Protein AF-A0A951Q8H8-F1 (afdb_monomer_lite)

Foldseek 3Di:
DQQQVLVCCQQPHPPQEGEGEQDAPVLVVLVSVVSRPHAAAYEHECPDPRQDPVSVVSVCVSCVPPPPHYDYDHPPD

Sequence (77 aa):
MGGKLAYFMATRTDADANVSYYGVEIDKNLAEATKIQKPLILHLSGNDEFVSPSAQATIQQGLKDKNDCLSIQARDR

Secondary structure (DSSP, 8-state):
-HHHHHHHHHHHS--S-EEEES--S-GGGGGGGGG--S-EEEEEETT-TTS-HHHHHHHHHHHTTSTT-EEEE----

Structure (mmCIF, N/CA/C/O backbone):
data_AF-A0A951Q8H8-F1
#
_entry.id   AF-A0A951Q8H8-F1
#
loop_
_atom_site.group_PDB
_atom_site.id
_atom_site.type_symbol
_atom_site.label_atom_id
_atom_site.label_alt_id
_atom_site.label_comp_id
_atom_site.label_asym_id
_atom_site.label_entity_id
_atom_site.label_seq_id
_atom_site.pdbx_PDB_ins_code
_atom_site.Cartn_x
_atom_site.Cartn_y
_atom_site.Cartn_z
_atom_site.occupancy
_atom_site.B_iso_or_equiv
_atom_site.auth_seq_id
_atom_site.auth_comp_id
_atom_site.auth_asym_id
_atom_site.auth_atom_id
_atom_site.pdbx_PDB_model_num
ATOM 1 N N . MET A 1 1 ? -0.808 1.908 -12.498 1.00 66.31 1 MET A N 1
ATOM 2 C CA . MET A 1 1 ? -1.533 2.901 -11.662 1.00 66.31 1 MET A CA 1
ATOM 3 C C . MET A 1 1 ? -2.355 2.288 -10.522 1.00 66.31 1 MET A C 1
ATOM 5 O O . MET A 1 1 ? -2.392 2.902 -9.465 1.00 66.31 1 MET A O 1
ATOM 9 N N . GLY A 1 2 ? -2.975 1.107 -10.669 1.00 80.56 2 GLY A N 1
ATOM 10 C CA . GLY A 1 2 ? -3.833 0.531 -9.614 1.00 80.56 2 GLY A CA 1
ATOM 11 C C . GLY A 1 2 ? -3.127 0.185 -8.295 1.00 80.56 2 GLY A C 1
ATOM 12 O O . GLY A 1 2 ? -3.655 0.483 -7.229 1.00 80.56 2 GLY A O 1
ATOM 13 N N . GLY A 1 3 ? -1.904 -0.357 -8.339 1.00 84.69 3 GLY A N 1
ATOM 14 C CA . GLY A 1 3 ? -1.217 -0.789 -7.116 1.00 84.69 3 GLY A CA 1
ATOM 15 C C . GLY A 1 3 ? -0.884 0.346 -6.131 1.00 84.69 3 GLY A C 1
ATOM 16 O O . GLY A 1 3 ? -1.028 0.183 -4.920 1.00 84.69 3 GLY A O 1
ATOM 17 N N . LYS A 1 4 ? -0.516 1.530 -6.637 1.00 88.31 4 LYS A N 1
ATOM 18 C CA . LYS A 1 4 ? -0.274 2.722 -5.802 1.00 88.31 4 LYS A CA 1
ATOM 19 C C . LYS A 1 4 ? -1.570 3.269 -5.199 1.00 88.31 4 LYS A C 1
ATOM 21 O O . LYS A 1 4 ? -1.577 3.718 -4.059 1.00 88.31 4 LYS A O 1
ATOM 26 N N . LEU A 1 5 ? -2.674 3.200 -5.946 1.00 90.44 5 LEU A N 1
ATOM 27 C CA . LEU A 1 5 ? -3.981 3.610 -5.439 1.00 90.44 5 LEU A CA 1
ATOM 28 C C . LEU A 1 5 ? -4.432 2.711 -4.284 1.00 90.44 5 LEU A C 1
ATOM 30 O O . LEU A 1 5 ? -4.864 3.234 -3.268 1.00 90.44 5 LEU A O 1
ATOM 34 N N . ALA A 1 6 ? -4.267 1.390 -4.399 1.00 90.94 6 ALA A N 1
ATOM 35 C CA . ALA A 1 6 ? -4.589 0.458 -3.316 1.00 90.94 6 ALA A CA 1
ATOM 36 C C . ALA A 1 6 ? -3.796 0.755 -2.029 1.00 90.94 6 ALA A C 1
ATOM 38 O O . ALA A 1 6 ? -4.347 0.683 -0.933 1.00 90.94 6 ALA A O 1
ATOM 39 N N . TYR A 1 7 ? -2.529 1.168 -2.154 1.00 90.38 7 TYR A N 1
ATOM 40 C CA . TYR A 1 7 ? -1.743 1.638 -1.011 1.00 90.38 7 TYR A CA 1
ATOM 41 C C . TYR A 1 7 ? -2.341 2.910 -0.389 1.00 90.38 7 TYR A C 1
ATOM 43 O O . TYR A 1 7 ? -2.515 2.974 0.823 1.00 90.38 7 TYR A O 1
ATOM 51 N N . PHE A 1 8 ? -2.733 3.898 -1.199 1.00 92.75 8 PHE A N 1
ATOM 52 C CA . PHE A 1 8 ? -3.388 5.101 -0.676 1.00 92.75 8 PHE A CA 1
ATOM 53 C C . PHE A 1 8 ? -4.762 4.833 -0.067 1.00 92.75 8 PHE A C 1
ATOM 55 O O . PHE A 1 8 ? -5.124 5.490 0.903 1.00 92.75 8 PHE A O 1
ATOM 62 N N . MET A 1 9 ? -5.519 3.867 -0.583 1.00 92.81 9 MET A N 1
ATOM 63 C CA . MET A 1 9 ? -6.767 3.447 0.051 1.00 92.81 9 MET A CA 1
ATOM 64 C C . MET A 1 9 ? -6.491 2.890 1.451 1.00 92.81 9 MET A C 1
ATOM 66 O O . MET A 1 9 ? -7.145 3.306 2.406 1.00 92.81 9 MET A O 1
ATOM 70 N N . ALA A 1 10 ? -5.446 2.075 1.606 1.00 91.06 10 ALA A N 1
ATOM 71 C CA . ALA A 1 10 ? -5.039 1.550 2.907 1.00 91.06 10 ALA A CA 1
ATOM 72 C C . ALA A 1 10 ? -4.560 2.624 3.899 1.00 91.06 10 ALA A C 1
ATOM 74 O O . ALA A 1 10 ? -4.687 2.430 5.107 1.00 91.06 10 ALA A O 1
ATOM 75 N N . THR A 1 11 ? -4.004 3.744 3.421 1.00 92.06 11 THR A N 1
ATOM 76 C CA . THR A 1 11 ? -3.494 4.820 4.291 1.00 92.06 11 THR A CA 1
ATOM 77 C C . THR A 1 11 ? -4.478 5.970 4.518 1.00 92.06 11 THR A C 1
ATOM 79 O O . THR A 1 11 ? -4.302 6.734 5.471 1.00 92.06 11 THR A O 1
ATOM 82 N N . ARG A 1 12 ? -5.478 6.148 3.645 1.00 94.19 12 ARG A N 1
ATOM 83 C CA . ARG A 1 12 ? -6.350 7.340 3.623 1.00 94.19 12 ARG A CA 1
ATOM 84 C C . ARG A 1 12 ? -7.837 7.040 3.773 1.00 94.19 12 ARG A C 1
ATOM 86 O O . ARG A 1 12 ? -8.613 7.987 3.866 1.00 94.19 12 ARG A O 1
ATOM 93 N N . THR A 1 13 ? -8.239 5.774 3.777 1.00 93.62 13 THR A N 1
ATOM 94 C CA . THR A 1 13 ? -9.650 5.376 3.892 1.00 93.62 13 THR A CA 1
ATOM 95 C C . THR A 1 13 ? -9.849 4.318 4.969 1.00 93.62 13 THR A C 1
ATOM 97 O O . THR A 1 13 ? -8.893 3.855 5.590 1.00 93.62 13 THR A O 1
ATOM 100 N N . ASP A 1 14 ? -11.104 3.953 5.194 1.00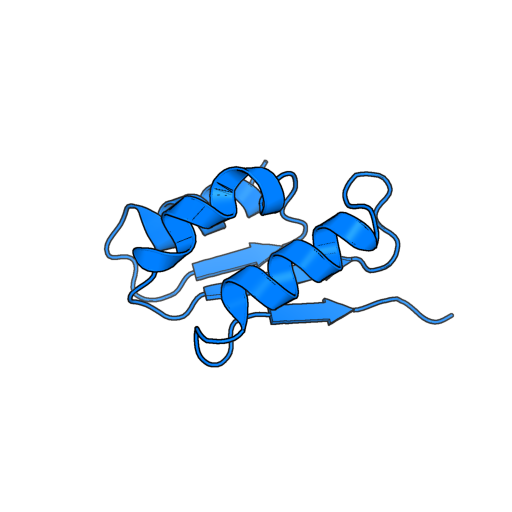 91.12 14 ASP A N 1
ATOM 101 C CA . ASP A 1 14 ? -11.558 2.953 6.155 1.00 91.12 14 ASP A CA 1
ATOM 102 C C . ASP A 1 14 ? -11.850 1.584 5.519 1.00 91.12 14 ASP A C 1
ATOM 104 O O . ASP A 1 14 ? -12.423 0.720 6.182 1.00 91.12 14 ASP A O 1
ATOM 108 N N . ALA A 1 15 ? -11.419 1.362 4.269 1.00 90.19 15 ALA A N 1
ATOM 109 C CA . ALA A 1 15 ? -11.598 0.096 3.564 1.00 90.19 15 ALA A CA 1
ATOM 110 C C . ALA A 1 15 ? -11.118 -1.103 4.404 1.00 90.19 15 ALA A C 1
ATOM 112 O O . ALA A 1 15 ? -9.978 -1.126 4.874 1.00 90.19 15 ALA A O 1
ATOM 113 N N . ASP A 1 16 ? -11.976 -2.118 4.553 1.00 90.06 16 ASP A N 1
ATOM 114 C CA . ASP A 1 16 ? -11.740 -3.247 5.464 1.00 90.06 16 ASP A CA 1
ATOM 115 C C . ASP A 1 16 ? -10.534 -4.116 5.089 1.00 90.06 16 ASP A C 1
ATOM 117 O O . ASP A 1 16 ? -9.909 -4.709 5.969 1.00 90.06 16 ASP A O 1
ATOM 121 N N . ALA A 1 17 ? -10.189 -4.179 3.802 1.00 88.94 17 ALA A N 1
ATOM 122 C CA . ALA A 1 17 ? -9.001 -4.852 3.292 1.00 88.94 17 ALA A CA 1
ATOM 123 C C . ALA A 1 17 ? -8.539 -4.208 1.979 1.00 88.94 17 ALA A C 1
ATOM 125 O O . ALA A 1 17 ? -9.355 -3.782 1.160 1.00 88.94 17 ALA A O 1
ATOM 126 N N . ASN A 1 18 ? -7.226 -4.170 1.758 1.00 90.12 18 ASN A N 1
ATOM 127 C CA . ASN A 1 18 ? -6.626 -3.603 0.553 1.00 90.12 18 ASN A CA 1
ATOM 128 C C . ASN A 1 18 ? -5.670 -4.610 -0.085 1.00 90.12 18 ASN 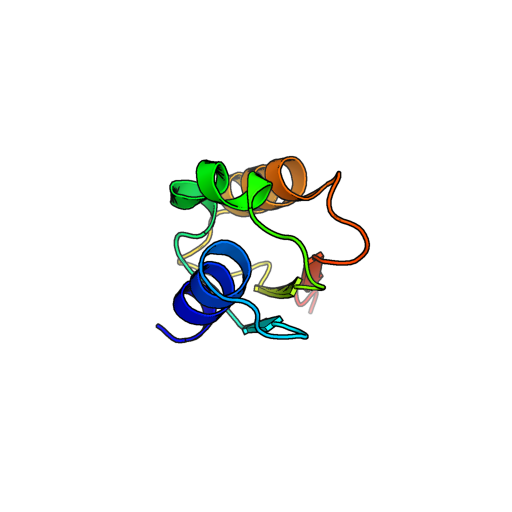A C 1
ATOM 130 O O . ASN A 1 18 ? -4.897 -5.264 0.608 1.00 90.12 18 ASN A O 1
ATOM 134 N N . VAL A 1 19 ? -5.693 -4.723 -1.413 1.00 89.56 19 VAL A N 1
ATOM 135 C CA . VAL A 1 19 ? -4.780 -5.600 -2.156 1.00 89.56 19 VAL A CA 1
ATOM 136 C C . VAL A 1 19 ? -4.180 -4.824 -3.319 1.00 89.56 19 VAL A C 1
ATOM 138 O O . VAL A 1 19 ? -4.893 -4.216 -4.116 1.00 89.56 19 VAL A O 1
ATOM 141 N N . SER A 1 20 ? -2.857 -4.838 -3.411 1.00 89.19 20 SER A N 1
ATOM 142 C CA . SER A 1 20 ? -2.077 -4.151 -4.430 1.00 89.19 20 SER A CA 1
ATOM 143 C C . SER A 1 20 ? -1.266 -5.157 -5.229 1.00 89.19 20 SER A C 1
ATOM 145 O O . SER A 1 20 ? -0.509 -5.939 -4.662 1.00 89.19 20 SER A O 1
ATOM 147 N N . TYR A 1 21 ? -1.382 -5.090 -6.551 1.00 87.62 21 TYR A N 1
ATOM 148 C CA . TYR A 1 21 ? -0.538 -5.834 -7.479 1.00 87.62 21 TYR A CA 1
ATOM 149 C C . TYR A 1 21 ? 0.312 -4.859 -8.288 1.00 87.62 21 TYR A C 1
ATOM 151 O O . TYR A 1 21 ? -0.219 -3.901 -8.860 1.00 87.62 21 TYR A O 1
ATOM 159 N N . TYR A 1 22 ? 1.622 -5.113 -8.332 1.00 84.56 22 TYR A N 1
ATOM 160 C CA . TYR A 1 22 ? 2.602 -4.348 -9.109 1.00 84.56 22 TYR A CA 1
ATOM 161 C C . TYR A 1 22 ? 2.547 -2.841 -8.795 1.00 84.56 22 TYR A C 1
ATOM 163 O O . TYR A 1 22 ? 2.427 -1.977 -9.669 1.00 84.56 22 TYR A O 1
ATOM 171 N N . GLY A 1 23 ? 2.547 -2.518 -7.498 1.00 83.00 23 GLY A N 1
ATOM 172 C CA . GLY A 1 23 ? 2.564 -1.144 -7.009 1.00 83.00 23 GLY A CA 1
ATOM 173 C C . GLY A 1 23 ? 3.919 -0.477 -7.239 1.00 83.00 23 GLY A C 1
ATOM 174 O O . GLY A 1 23 ? 4.924 -0.912 -6.691 1.00 83.00 23 GLY A O 1
ATOM 175 N N . VAL A 1 24 ? 3.927 0.609 -8.014 1.00 85.50 24 VAL A N 1
ATOM 176 C CA . VAL A 1 24 ? 5.119 1.434 -8.272 1.00 85.50 24 VAL A CA 1
ATOM 177 C C . VAL A 1 24 ? 5.160 2.649 -7.344 1.00 85.50 24 VAL A C 1
ATOM 179 O O . VAL A 1 24 ? 4.115 3.201 -6.990 1.00 85.50 24 VAL A O 1
ATOM 182 N N . GLU A 1 25 ? 6.368 3.086 -6.981 1.00 86.62 25 GLU A N 1
ATOM 183 C CA . GLU A 1 25 ? 6.634 4.257 -6.126 1.00 86.62 25 GLU A CA 1
ATOM 184 C C . GLU A 1 25 ? 6.024 4.210 -4.710 1.00 86.62 25 GLU A C 1
ATOM 186 O O . GLU A 1 25 ? 5.734 5.253 -4.107 1.00 86.62 25 GLU A O 1
ATOM 191 N N . ILE A 1 26 ? 5.784 3.014 -4.166 1.00 87.88 26 ILE A N 1
ATOM 192 C CA . ILE A 1 26 ? 5.303 2.861 -2.783 1.00 87.88 26 ILE A CA 1
ATOM 193 C C . ILE A 1 26 ? 6.384 3.298 -1.782 1.00 87.88 26 ILE A C 1
ATOM 195 O O . ILE A 1 26 ? 6.067 3.936 -0.780 1.00 87.88 26 ILE A O 1
ATOM 199 N N . ASP A 1 27 ? 7.656 3.050 -2.099 1.00 87.75 27 ASP A N 1
ATOM 200 C CA . ASP A 1 27 ? 8.840 3.467 -1.338 1.00 87.75 27 ASP A CA 1
ATOM 201 C C . ASP A 1 27 ? 8.840 4.973 -1.022 1.00 87.75 27 ASP A C 1
ATOM 203 O O . ASP A 1 27 ? 9.129 5.381 0.103 1.00 87.75 27 ASP A O 1
ATOM 207 N N . LYS A 1 28 ? 8.402 5.804 -1.976 1.00 90.12 28 LYS A N 1
ATOM 208 C CA . LYS A 1 28 ? 8.321 7.265 -1.818 1.00 90.12 28 LYS A CA 1
ATOM 209 C C . LYS A 1 28 ? 7.215 7.724 -0.860 1.00 90.12 28 LYS A C 1
ATOM 211 O O . LYS A 1 28 ? 7.187 8.891 -0.482 1.00 90.12 28 LYS A O 1
ATOM 216 N N . ASN A 1 29 ? 6.284 6.842 -0.493 1.00 90.50 29 ASN A N 1
ATOM 217 C CA . ASN A 1 29 ? 5.084 7.165 0.288 1.00 90.50 29 ASN A CA 1
ATOM 218 C C . ASN A 1 29 ? 5.006 6.378 1.612 1.00 90.50 29 ASN A C 1
ATOM 220 O O . ASN A 1 29 ? 3.950 6.327 2.248 1.00 90.50 29 ASN A O 1
ATOM 224 N N . LEU A 1 30 ? 6.114 5.782 2.066 1.00 88.75 30 LEU A N 1
ATOM 225 C CA . LEU A 1 30 ? 6.159 4.976 3.295 1.00 88.75 30 LEU A CA 1
ATOM 226 C C . LEU A 1 30 ? 5.853 5.763 4.575 1.00 88.75 30 LEU A C 1
ATOM 228 O O . LEU A 1 30 ? 5.419 5.172 5.557 1.00 88.75 30 LEU A O 1
ATOM 232 N N . ALA A 1 31 ? 5.983 7.092 4.571 1.00 89.62 31 ALA A N 1
ATOM 233 C CA . ALA A 1 31 ? 5.575 7.921 5.710 1.00 89.62 31 ALA A CA 1
ATOM 234 C C . ALA A 1 31 ? 4.081 7.746 6.065 1.00 89.62 31 ALA A C 1
ATOM 236 O O . ALA A 1 31 ? 3.694 7.832 7.233 1.00 89.62 31 ALA A O 1
ATOM 237 N N . GLU A 1 32 ? 3.236 7.451 5.070 1.00 90.12 32 GLU A N 1
ATOM 238 C CA . GLU A 1 32 ? 1.810 7.195 5.279 1.00 90.12 32 GLU A CA 1
ATOM 239 C C . GLU A 1 32 ? 1.515 5.797 5.839 1.00 90.12 32 GLU A C 1
ATOM 241 O O . GLU A 1 32 ? 0.411 5.579 6.335 1.00 90.12 32 GLU A O 1
ATOM 246 N N . ALA A 1 33 ? 2.484 4.873 5.835 1.00 88.25 33 ALA A N 1
ATOM 247 C CA . ALA A 1 33 ? 2.292 3.504 6.314 1.00 88.25 33 ALA A CA 1
ATOM 248 C C . ALA A 1 33 ? 1.843 3.452 7.782 1.00 88.25 33 ALA A C 1
ATOM 250 O O . ALA A 1 33 ? 1.113 2.551 8.193 1.00 88.25 33 ALA A O 1
ATOM 251 N N . THR A 1 34 ? 2.218 4.459 8.574 1.00 88.75 34 THR A N 1
ATOM 252 C CA . THR A 1 34 ? 1.764 4.629 9.962 1.00 88.75 34 THR A CA 1
ATOM 253 C C . THR A 1 34 ? 0.238 4.630 10.084 1.00 88.75 34 THR A C 1
ATOM 255 O O . THR A 1 34 ? -0.286 4.061 11.041 1.00 88.75 34 THR A O 1
ATOM 258 N N . LYS A 1 35 ? -0.470 5.167 9.079 1.00 90.00 35 LYS A N 1
ATOM 259 C CA . LYS A 1 35 ? -1.935 5.288 9.024 1.00 90.00 35 LYS A CA 1
ATOM 260 C C . LYS A 1 35 ? -2.656 4.002 8.622 1.00 90.00 35 LYS A C 1
ATOM 262 O O . LYS A 1 35 ? -3.879 3.952 8.723 1.00 90.00 35 LYS A O 1
ATOM 267 N N . ILE A 1 36 ? -1.928 2.972 8.189 1.00 89.12 36 ILE A N 1
ATOM 268 C CA . ILE A 1 36 ? -2.512 1.673 7.844 1.00 89.12 36 ILE A CA 1
ATOM 269 C C . ILE A 1 36 ? -3.035 1.028 9.126 1.00 89.12 36 ILE A C 1
ATOM 271 O O . ILE A 1 36 ? -2.256 0.675 10.017 1.00 89.12 36 ILE A O 1
ATOM 275 N N . GLN A 1 37 ? -4.355 0.902 9.208 1.00 87.25 37 GLN A N 1
ATOM 276 C CA . GLN A 1 37 ? -5.076 0.324 10.349 1.00 87.25 37 GLN A CA 1
ATOM 277 C C . GLN A 1 37 ? -5.767 -1.001 10.002 1.00 87.25 37 GLN A C 1
ATOM 279 O O . GLN A 1 37 ? -6.249 -1.698 10.892 1.00 87.25 37 GLN A O 1
ATOM 284 N N . LYS A 1 38 ? -5.831 -1.338 8.712 1.00 89.19 38 LYS A N 1
ATOM 285 C CA . LYS A 1 38 ? -6.527 -2.504 8.162 1.00 89.19 38 LYS A CA 1
ATOM 286 C C . LYS A 1 38 ? -5.547 -3.364 7.354 1.00 89.19 38 LYS A C 1
ATOM 288 O O . LYS A 1 38 ? -4.521 -2.832 6.922 1.00 89.19 38 LYS A O 1
ATOM 293 N N . PRO A 1 39 ? -5.831 -4.660 7.139 1.00 89.50 39 PRO A N 1
ATOM 294 C CA . PRO A 1 39 ? -4.973 -5.533 6.343 1.00 89.50 39 PRO A CA 1
ATOM 295 C C . PRO A 1 39 ? -4.707 -4.978 4.935 1.00 89.50 39 PRO A C 1
ATOM 297 O O . PRO A 1 39 ? -5.630 -4.556 4.230 1.00 89.50 39 PRO A O 1
ATOM 300 N N . LEU A 1 40 ? -3.442 -5.003 4.518 1.00 88.00 40 LEU A N 1
ATOM 301 C CA . LEU A 1 40 ? -2.991 -4.573 3.196 1.00 88.00 40 LEU A CA 1
ATOM 302 C C . LEU A 1 40 ? -2.088 -5.651 2.608 1.00 88.00 40 LEU A C 1
ATOM 304 O O . LEU A 1 40 ? -1.004 -5.831 3.117 1.00 88.00 40 LEU A O 1
ATOM 308 N N . ILE A 1 41 ? -2.445 -6.301 1.506 1.00 89.06 41 ILE A N 1
ATOM 309 C CA . ILE A 1 41 ? -1.528 -7.217 0.813 1.00 89.06 41 ILE A CA 1
ATOM 310 C C . ILE A 1 41 ? -0.864 -6.480 -0.348 1.00 89.06 41 ILE A C 1
ATOM 312 O O . ILE A 1 41 ? -1.540 -5.980 -1.245 1.00 89.06 41 ILE A O 1
ATOM 316 N N . LEU A 1 42 ? 0.465 -6.443 -0.363 1.00 87.75 42 LEU A N 1
ATOM 317 C CA . LEU A 1 42 ? 1.271 -5.972 -1.481 1.00 87.75 42 LEU A CA 1
ATOM 318 C C . LEU A 1 42 ? 1.889 -7.166 -2.210 1.00 87.75 42 LEU A C 1
ATOM 320 O O . LEU A 1 42 ? 2.550 -8.010 -1.604 1.00 87.75 42 LEU A O 1
ATOM 324 N N . HIS A 1 43 ? 1.695 -7.210 -3.522 1.00 87.94 43 HIS A N 1
ATOM 325 C CA . HIS A 1 43 ? 2.329 -8.154 -4.425 1.00 87.94 43 HIS A CA 1
ATOM 326 C C . HIS A 1 43 ? 3.277 -7.405 -5.361 1.00 87.94 43 HIS A C 1
ATOM 328 O O . HIS A 1 43 ? 2.836 -6.692 -6.269 1.00 87.94 43 HIS A O 1
ATOM 334 N N . LEU A 1 44 ? 4.581 -7.551 -5.124 1.00 84.19 44 LEU A N 1
ATOM 335 C CA . LEU A 1 44 ? 5.634 -6.943 -5.941 1.00 84.19 44 LEU A CA 1
ATOM 336 C C . LEU A 1 44 ? 6.347 -8.021 -6.764 1.00 84.19 44 LEU A C 1
ATOM 338 O O . LEU A 1 44 ? 6.636 -9.108 -6.257 1.00 84.19 44 LEU A O 1
ATOM 342 N N . SER A 1 45 ? 6.646 -7.707 -8.025 1.00 79.12 45 SER A N 1
ATOM 343 C CA . SER A 1 45 ? 7.472 -8.568 -8.875 1.00 79.12 45 SER A CA 1
ATOM 344 C C . SER A 1 45 ? 8.940 -8.365 -8.514 1.00 79.12 45 SER A C 1
ATOM 346 O O . SER A 1 45 ? 9.417 -7.233 -8.515 1.00 79.12 45 SER A O 1
ATOM 348 N N . GLY A 1 46 ? 9.671 -9.444 -8.225 1.00 72.25 46 GLY A N 1
ATOM 34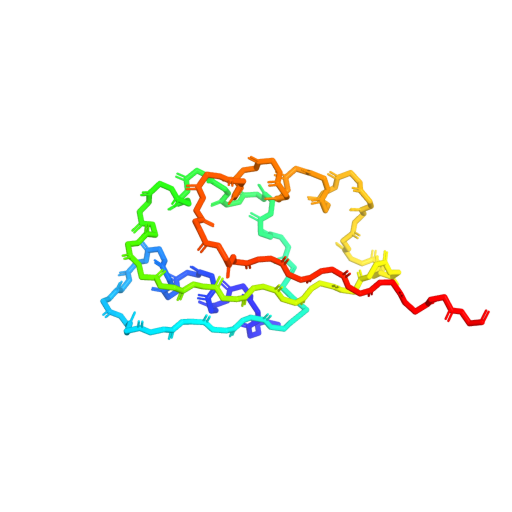9 C CA . GLY A 1 46 ? 11.095 -9.344 -7.876 1.00 72.25 46 GLY A CA 1
ATOM 350 C C . GLY A 1 46 ? 11.962 -8.765 -9.005 1.00 72.25 46 GLY A C 1
ATOM 351 O O . GLY A 1 46 ? 12.904 -8.029 -8.730 1.00 72.25 46 GLY A O 1
ATOM 352 N N . ASN A 1 47 ? 11.587 -9.031 -10.263 1.00 73.88 47 ASN A N 1
ATOM 353 C CA . ASN A 1 47 ? 12.285 -8.578 -11.476 1.00 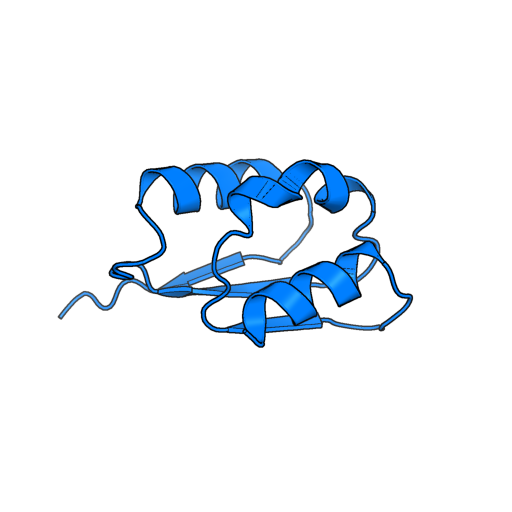73.88 47 ASN A CA 1
ATOM 354 C C . ASN A 1 47 ? 11.526 -7.442 -12.186 1.00 73.88 47 ASN A C 1
ATOM 356 O O . ASN A 1 47 ? 11.347 -7.477 -13.402 1.00 73.88 47 ASN A O 1
ATOM 360 N N . ASP A 1 48 ? 10.997 -6.483 -11.429 1.00 74.69 48 ASP A N 1
ATOM 361 C CA . ASP A 1 48 ? 10.324 -5.313 -11.997 1.00 74.69 48 ASP A CA 1
ATOM 362 C C . ASP A 1 48 ? 11.348 -4.250 -12.436 1.00 74.69 48 ASP A C 1
ATOM 364 O O . ASP A 1 48 ? 12.198 -3.840 -11.645 1.00 74.69 48 ASP A O 1
ATOM 368 N N . GLU A 1 49 ? 11.258 -3.768 -13.679 1.00 75.19 49 GLU A N 1
ATOM 369 C CA . GLU A 1 49 ? 12.121 -2.688 -14.190 1.00 75.19 49 GLU A CA 1
ATOM 370 C C . GLU A 1 49 ? 11.840 -1.338 -13.505 1.00 75.19 49 GLU A C 1
ATOM 372 O O . GLU A 1 49 ? 12.695 -0.452 -13.493 1.00 75.19 49 GLU A O 1
ATOM 377 N N . PHE A 1 50 ? 10.658 -1.175 -12.905 1.00 75.25 50 PHE A N 1
ATOM 378 C CA . PHE A 1 50 ? 10.226 0.055 -12.245 1.00 75.25 50 PHE A CA 1
ATOM 379 C C . PHE A 1 50 ? 10.445 0.044 -10.730 1.00 75.25 50 PHE A C 1
ATOM 381 O O . PHE A 1 50 ? 10.352 1.099 -10.098 1.00 75.25 50 PHE A O 1
ATOM 388 N N . VAL A 1 51 ? 10.728 -1.118 -10.131 1.00 76.94 51 VAL A N 1
ATOM 389 C CA . VAL A 1 51 ? 10.929 -1.259 -8.682 1.00 76.94 51 VAL A CA 1
ATOM 390 C C . VAL A 1 51 ? 12.2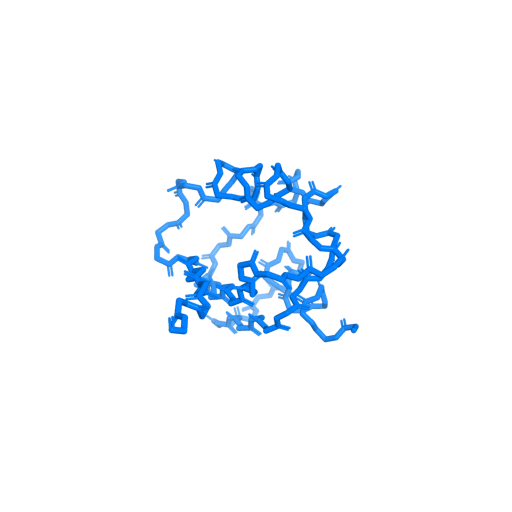51 -1.967 -8.415 1.00 76.94 51 VAL A C 1
ATOM 392 O O . VAL A 1 51 ? 12.330 -3.196 -8.364 1.00 76.94 51 VAL A O 1
ATOM 395 N N . SER A 1 52 ? 13.297 -1.165 -8.201 1.00 82.50 52 SER A N 1
ATOM 396 C CA . SER A 1 52 ? 14.636 -1.670 -7.909 1.00 82.50 52 SER A CA 1
ATOM 397 C C . SER A 1 52 ? 14.653 -2.550 -6.649 1.00 82.50 52 SER A C 1
ATOM 399 O O . SER A 1 52 ? 13.868 -2.327 -5.721 1.00 82.50 52 SER A O 1
ATOM 401 N N . PRO A 1 53 ? 15.602 -3.497 -6.535 1.00 82.00 53 PRO A N 1
ATOM 402 C CA . PRO A 1 53 ? 15.754 -4.314 -5.329 1.00 82.00 53 PRO A CA 1
ATOM 403 C C . PRO A 1 53 ? 15.930 -3.485 -4.047 1.00 82.00 53 PRO A C 1
ATOM 405 O O . PRO A 1 53 ? 15.430 -3.857 -2.987 1.00 82.00 53 PRO A O 1
ATOM 408 N N . SER A 1 54 ? 16.586 -2.322 -4.143 1.00 84.81 54 SER A N 1
ATOM 409 C CA . SER A 1 54 ? 16.706 -1.381 -3.025 1.00 84.81 54 SER A CA 1
ATOM 410 C C . SER A 1 54 ? 15.350 -0.819 -2.590 1.00 84.81 54 SER A C 1
ATOM 412 O O . SER A 1 54 ? 15.064 -0.802 -1.397 1.00 84.81 54 SER A O 1
ATOM 414 N N . ALA A 1 55 ? 14.487 -0.432 -3.536 1.00 86.19 55 ALA A N 1
ATOM 415 C CA . ALA A 1 55 ? 13.139 0.043 -3.236 1.00 86.19 55 ALA A CA 1
ATOM 416 C C . ALA A 1 55 ? 12.285 -1.067 -2.605 1.00 86.19 55 ALA A C 1
ATOM 418 O O . ALA A 1 55 ? 11.569 -0.814 -1.636 1.00 86.19 55 ALA A O 1
ATOM 419 N N . GLN A 1 56 ? 12.410 -2.312 -3.082 1.00 84.81 56 GLN A N 1
ATOM 420 C CA . GLN A 1 56 ? 11.737 -3.468 -2.476 1.00 84.81 56 GLN A CA 1
ATOM 421 C C . GLN A 1 56 ? 12.172 -3.672 -1.017 1.00 84.81 56 GLN A C 1
ATOM 423 O O . GLN A 1 56 ? 11.322 -3.886 -0.154 1.00 84.81 56 GLN A O 1
ATOM 428 N N . ALA A 1 57 ? 13.471 -3.560 -0.721 1.00 86.31 57 ALA A N 1
ATOM 429 C CA . ALA A 1 57 ? 13.990 -3.661 0.643 1.00 86.31 57 ALA A CA 1
ATOM 430 C C . ALA A 1 57 ? 13.484 -2.519 1.542 1.00 86.31 57 ALA A C 1
ATOM 432 O O . ALA A 1 57 ? 13.088 -2.756 2.683 1.00 86.31 57 ALA A O 1
ATOM 433 N N . THR A 1 58 ? 13.427 -1.291 1.021 1.00 88.88 58 THR A N 1
ATOM 434 C CA . THR A 1 58 ? 12.866 -0.138 1.736 1.00 88.88 58 THR A CA 1
ATOM 435 C C . THR A 1 58 ? 11.382 -0.336 2.052 1.00 88.88 58 THR A C 1
ATOM 437 O O . THR A 1 58 ? 10.960 -0.077 3.178 1.00 88.88 58 THR A O 1
ATOM 440 N N . ILE A 1 59 ? 10.597 -0.869 1.108 1.00 88.00 59 ILE A N 1
ATOM 441 C CA . ILE A 1 59 ? 9.181 -1.204 1.329 1.00 88.00 59 ILE A CA 1
ATOM 442 C C . ILE A 1 59 ? 9.035 -2.311 2.383 1.00 88.00 59 ILE A C 1
ATOM 444 O O . ILE A 1 59 ? 8.221 -2.171 3.293 1.00 88.00 59 ILE A O 1
ATOM 448 N N . GLN A 1 60 ? 9.846 -3.374 2.310 1.00 86.12 60 GLN A N 1
ATOM 449 C CA . GLN A 1 60 ? 9.858 -4.438 3.322 1.00 86.12 60 GLN A CA 1
ATOM 450 C C . GLN A 1 60 ? 10.145 -3.892 4.718 1.00 86.12 60 GLN A C 1
ATOM 452 O O . GLN A 1 60 ? 9.450 -4.234 5.670 1.00 86.12 60 GLN A O 1
ATOM 457 N N . GLN A 1 61 ? 11.147 -3.024 4.845 1.00 86.88 61 GLN A N 1
ATOM 458 C CA . GLN A 1 61 ? 11.522 -2.458 6.132 1.00 86.88 61 GLN A CA 1
ATOM 459 C C . GLN A 1 61 ? 10.453 -1.502 6.671 1.00 86.88 61 GLN A C 1
ATOM 461 O O . GLN A 1 61 ? 10.140 -1.559 7.856 1.00 86.88 61 GLN A O 1
ATOM 466 N N . GLY A 1 62 ? 9.858 -0.669 5.812 1.00 85.81 62 GLY A N 1
ATOM 467 C CA . GLY A 1 62 ? 8.812 0.276 6.208 1.00 85.81 62 GLY A CA 1
ATOM 468 C C . GLY A 1 62 ? 7.481 -0.379 6.593 1.00 85.81 62 GLY A C 1
ATOM 469 O O . GLY A 1 62 ? 6.685 0.239 7.297 1.00 85.81 62 GLY A O 1
ATOM 470 N N . LEU A 1 63 ? 7.237 -1.618 6.157 1.00 84.44 63 LEU A N 1
ATOM 471 C CA . LEU A 1 63 ? 5.999 -2.359 6.425 1.00 84.44 63 LEU A CA 1
ATOM 472 C C . LEU A 1 63 ? 6.188 -3.565 7.352 1.00 84.44 63 LEU A C 1
ATOM 474 O O . LEU A 1 63 ? 5.214 -4.254 7.641 1.00 84.44 63 LEU A O 1
ATOM 478 N N . LYS A 1 64 ? 7.405 -3.804 7.853 1.00 80.50 64 LYS A N 1
ATOM 479 C CA . LYS A 1 64 ? 7.747 -4.975 8.676 1.00 80.50 64 LYS A CA 1
ATOM 480 C C . LYS A 1 64 ? 6.865 -5.128 9.918 1.00 80.50 64 LYS A C 1
ATOM 482 O O . LYS A 1 64 ? 6.524 -6.245 10.288 1.00 80.50 64 LYS A O 1
ATOM 487 N N . ASP A 1 65 ? 6.481 -4.012 10.528 1.00 75.56 65 ASP A N 1
ATOM 488 C CA . ASP A 1 65 ? 5.703 -3.995 11.771 1.00 75.56 65 ASP A CA 1
ATOM 489 C C . ASP A 1 65 ? 4.180 -4.026 11.530 1.00 75.56 65 ASP A C 1
ATOM 491 O O . ASP A 1 65 ? 3.389 -4.013 12.475 1.00 75.56 65 ASP A O 1
ATOM 495 N N . LYS A 1 66 ? 3.738 -4.051 10.265 1.00 70.06 66 LYS A N 1
ATOM 496 C CA . LYS A 1 66 ? 2.326 -4.159 9.883 1.00 70.06 66 LYS A CA 1
ATOM 497 C C . LYS A 1 66 ? 2.047 -5.621 9.521 1.00 70.06 66 LYS A C 1
ATOM 499 O O . LYS A 1 66 ? 2.399 -6.067 8.433 1.00 70.06 66 LYS A O 1
ATOM 504 N N . ASN A 1 67 ? 1.463 -6.360 10.472 1.00 51.09 67 ASN A N 1
ATOM 505 C CA . ASN A 1 67 ? 1.153 -7.794 10.359 1.00 51.09 67 ASN A CA 1
ATOM 506 C C . ASN A 1 67 ? 0.606 -8.178 8.967 1.00 51.09 67 ASN A C 1
ATOM 508 O O . ASN A 1 67 ? -0.390 -7.619 8.513 1.00 51.09 67 ASN A O 1
ATOM 512 N N . ASP A 1 68 ? 1.266 -9.155 8.339 1.00 58.41 68 ASP A N 1
ATOM 513 C CA . ASP A 1 68 ? 0.836 -9.949 7.173 1.00 58.41 68 ASP A CA 1
ATOM 514 C C . ASP A 1 68 ? 0.564 -9.216 5.852 1.00 58.41 68 ASP A C 1
ATOM 516 O O . ASP A 1 68 ? -0.403 -9.508 5.147 1.00 58.41 68 ASP A O 1
ATOM 520 N N . CYS A 1 69 ? 1.441 -8.280 5.476 1.00 55.47 69 CYS A N 1
ATOM 521 C CA . CYS A 1 69 ? 1.129 -7.353 4.389 1.00 55.47 69 CYS A CA 1
ATOM 522 C C . CYS A 1 69 ? 1.946 -7.473 3.090 1.00 55.47 69 CYS A C 1
ATOM 524 O O . CYS A 1 6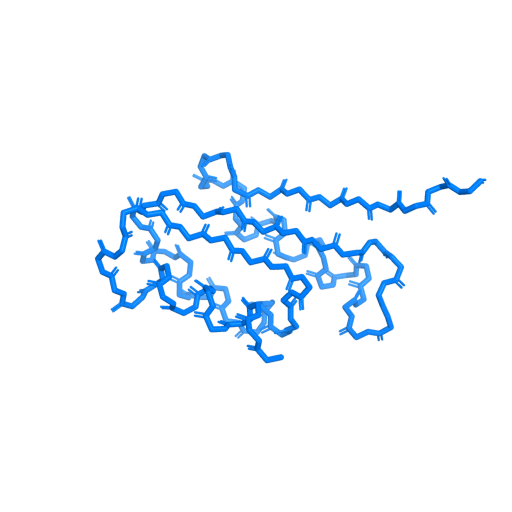9 ? 1.644 -6.774 2.123 1.00 55.47 69 CYS A O 1
ATOM 526 N N . LEU A 1 70 ? 2.993 -8.300 3.015 1.00 67.38 70 LEU A N 1
ATOM 527 C CA . LEU A 1 70 ? 3.927 -8.217 1.886 1.00 67.38 70 LEU A CA 1
ATOM 528 C C . LEU A 1 70 ? 4.342 -9.582 1.338 1.00 67.38 70 LEU A C 1
ATOM 530 O O . LEU A 1 70 ? 5.022 -10.361 1.997 1.00 67.38 70 LEU A O 1
ATOM 534 N N . SER A 1 71 ? 3.967 -9.821 0.081 1.00 65.69 71 SER A N 1
ATOM 535 C CA . SER A 1 71 ? 4.425 -10.943 -0.732 1.00 65.69 71 SER A CA 1
ATOM 536 C C . SER A 1 71 ? 5.291 -10.416 -1.874 1.00 65.69 71 SER A C 1
ATOM 538 O O . SER A 1 71 ? 4.862 -9.586 -2.677 1.00 65.69 71 SER A O 1
ATOM 540 N N . ILE A 1 72 ? 6.531 -10.884 -1.944 1.00 67.56 72 ILE A N 1
ATOM 541 C CA . ILE A 1 72 ? 7.431 -10.583 -3.056 1.00 67.56 72 ILE A CA 1
ATOM 542 C C . ILE A 1 72 ? 7.714 -11.908 -3.737 1.00 67.56 72 ILE A C 1
ATOM 544 O O . ILE A 1 72 ? 8.293 -12.807 -3.133 1.00 67.56 72 ILE A O 1
ATOM 548 N N . GLN A 1 73 ? 7.260 -12.044 -4.980 1.00 64.25 73 GLN A N 1
ATOM 549 C CA . GLN A 1 73 ? 7.559 -13.213 -5.794 1.00 64.25 73 GLN A CA 1
ATOM 550 C C . GLN A 1 73 ? 8.563 -12.806 -6.867 1.00 64.25 73 GLN A C 1
ATOM 552 O O . GLN A 1 73 ? 8.242 -12.109 -7.831 1.00 64.25 73 GLN A O 1
ATOM 557 N N . ALA A 1 74 ? 9.806 -13.250 -6.697 1.00 56.59 74 ALA A N 1
ATOM 558 C CA . ALA A 1 74 ? 10.734 -13.356 -7.806 1.00 56.59 74 ALA A CA 1
ATOM 559 C C . ALA A 1 74 ? 10.393 -14.652 -8.553 1.00 56.59 74 ALA A C 1
ATOM 561 O O . ALA A 1 74 ? 10.354 -15.724 -7.951 1.00 56.59 74 ALA A O 1
ATOM 562 N N . ARG A 1 75 ? 10.098 -14.568 -9.856 1.00 49.81 75 ARG A N 1
ATOM 563 C CA . ARG A 1 75 ? 10.099 -15.761 -10.712 1.00 49.81 75 ARG A CA 1
ATOM 564 C C . ARG A 1 75 ? 11.554 -16.206 -10.853 1.00 49.81 75 ARG A C 1
ATOM 566 O O . ARG A 1 75 ? 12.240 -15.720 -11.750 1.00 49.81 75 ARG A O 1
ATOM 573 N N . ASP A 1 76 ? 12.003 -17.091 -9.969 1.00 49.50 76 ASP A N 1
ATOM 574 C CA . ASP A 1 76 ? 13.112 -17.985 -10.294 1.00 49.50 76 ASP A CA 1
ATOM 575 C C . ASP A 1 76 ? 12.600 -18.911 -11.397 1.00 49.50 76 ASP A C 1
ATOM 577 O O . ASP A 1 76 ? 11.555 -19.554 -11.250 1.00 49.50 76 ASP A O 1
ATOM 581 N N . ARG A 1 77 ? 13.251 -18.847 -12.555 1.00 47.19 77 ARG A N 1
ATOM 582 C CA . ARG A 1 77 ? 12.939 -19.695 -13.701 1.00 47.19 77 ARG A CA 1
ATOM 583 C C . ARG A 1 77 ? 13.805 -20.941 -13.657 1.00 47.19 77 ARG A C 1
ATOM 585 O O . ARG A 1 77 ? 15.002 -20.782 -13.342 1.00 47.19 77 ARG A O 1
#

pLDDT: mean 81.84, std 11.67, range [47.19, 94.19]

InterPro domains:
  IPR002925 Dienelactone hydrolase [PF01738] (1-72)
  IPR029058 Alpha/Beta hydrolase fold [G3DSA:3.40.50.1820] (1-73)
  IPR029058 Alpha/Beta hydrolase fold [SSF53474] (1-65)
  IPR051049 Dienelactone hydrolase-like enzyme [PTHR46623] (1-67)

Organism: NCBI:txid287848

Radius of gyration: 11.58 Å; chains: 1; bounding box: 28×28×26 Å